Protein AF-A0ABD3WSK7-F1 (afdb_monomer_lite)

Foldseek 3Di:
DVVVVVVPDDDDDDDPQDPDHDDDDDDQDDDPPPCSVVVVQVVQCVQVVDGDDDDDDDDDGDD

pLDDT: mean 88.23, std 8.17, range [63.03, 98.44]

Organism: Sinanodonta woodiana (NCBI:txid1069815)

Sequence (63 aa):
NQDLKTKKQHIPLVDRTPVEQPPIVVGVVGPPKVGKTTLLKCVIKNFTRQKLSKIQGPVTVVS

Radius of gyration: 19.11 Å; chains: 1; bounding box: 45×32×39 Å

Structure (mmCIF, N/CA/C/O backbone):
data_AF-A0ABD3WSK7-F1
#
_entry.id   AF-A0ABD3WSK7-F1
#
loop_
_atom_site.group_PDB
_atom_site.id
_atom_site.type_symbol
_atom_site.label_atom_id
_atom_site.label_alt_id
_atom_site.label_comp_id
_atom_site.label_asym_id
_atom_site.label_entity_id
_atom_site.label_seq_id
_atom_site.pdbx_PDB_ins_code
_atom_site.Cartn_x
_atom_site.Cartn_y
_atom_site.Cartn_z
_atom_site.occupancy
_atom_site.B_iso_or_equiv
_atom_site.auth_seq_id
_atom_site.auth_comp_id
_atom_site.auth_asym_id
_atom_site.auth_atom_id
_atom_site.pdbx_PDB_model_num
ATOM 1 N N . ASN A 1 1 ? 28.904 21.533 -19.882 1.00 63.03 1 ASN A N 1
ATOM 2 C CA . ASN A 1 1 ? 28.051 20.815 -20.868 1.00 63.03 1 ASN A CA 1
ATOM 3 C C . ASN A 1 1 ? 28.546 19.397 -21.205 1.00 63.03 1 ASN A C 1
ATOM 5 O O . ASN A 1 1 ? 27.779 18.628 -21.772 1.00 63.03 1 ASN A O 1
ATOM 9 N N . GLN A 1 2 ? 29.794 19.026 -20.874 1.00 74.06 2 GLN A N 1
ATOM 10 C CA . GLN A 1 2 ? 30.315 17.660 -21.063 1.00 74.06 2 GLN A CA 1
ATOM 11 C C . GLN A 1 2 ? 29.941 16.712 -19.906 1.00 74.06 2 GLN A C 1
ATOM 13 O O . GLN A 1 2 ? 29.549 15.582 -20.174 1.00 74.06 2 GLN A O 1
ATOM 18 N N . ASP A 1 3 ? 29.888 17.189 -18.658 1.00 74.94 3 ASP A N 1
ATOM 19 C CA . ASP A 1 3 ? 29.480 16.395 -17.480 1.00 74.94 3 ASP A CA 1
ATOM 20 C C . ASP A 1 3 ? 28.111 15.715 -17.597 1.00 74.94 3 ASP A C 1
ATOM 22 O O . ASP A 1 3 ? 27.922 14.571 -17.185 1.00 74.94 3 ASP A O 1
ATOM 26 N N . LEU A 1 4 ? 27.137 16.406 -18.195 1.00 79.75 4 LEU A N 1
ATOM 27 C CA . LEU A 1 4 ? 25.791 15.869 -18.410 1.00 79.75 4 LEU A CA 1
ATOM 28 C C . LEU A 1 4 ? 25.781 14.704 -19.410 1.00 79.75 4 LEU A C 1
ATOM 30 O O . LEU A 1 4 ? 24.893 13.857 -19.339 1.00 79.75 4 LEU A O 1
ATOM 34 N N . LYS A 1 5 ? 26.742 14.663 -20.343 1.00 81.00 5 LYS A N 1
ATOM 35 C CA . LYS A 1 5 ? 26.865 13.584 -21.332 1.00 81.00 5 LYS A CA 1
ATOM 36 C C . LYS A 1 5 ? 27.474 12.341 -20.692 1.00 81.00 5 LYS A C 1
ATOM 38 O O . LYS A 1 5 ? 26.937 11.254 -20.877 1.00 81.00 5 LYS A O 1
ATOM 43 N N . THR A 1 6 ? 28.501 12.514 -19.862 1.00 81.69 6 THR A N 1
ATOM 44 C CA . THR A 1 6 ? 29.165 11.408 -19.157 1.00 81.69 6 THR A CA 1
ATOM 45 C C . THR A 1 6 ? 28.218 10.693 -18.191 1.00 81.69 6 THR A C 1
ATOM 47 O O . THR A 1 6 ? 28.189 9.469 -18.165 1.00 81.69 6 THR A O 1
ATOM 50 N N . LYS A 1 7 ? 27.350 11.423 -17.469 1.00 82.12 7 LYS A N 1
ATOM 51 C CA . LYS A 1 7 ? 26.338 10.815 -16.574 1.00 82.12 7 LYS A CA 1
ATOM 52 C C . LYS A 1 7 ? 25.284 9.957 -17.288 1.00 82.12 7 LYS A C 1
ATOM 54 O O . LYS A 1 7 ? 24.634 9.142 -16.643 1.00 82.12 7 LYS A O 1
ATOM 59 N N . LYS A 1 8 ? 25.073 10.158 -18.592 1.00 82.25 8 LYS A N 1
ATOM 60 C CA . LYS A 1 8 ? 24.100 9.393 -19.392 1.00 82.25 8 LYS A CA 1
ATOM 61 C C . LYS A 1 8 ? 24.711 8.155 -20.044 1.00 82.25 8 LYS A C 1
ATOM 63 O O . LYS A 1 8 ? 23.965 7.324 -20.555 1.00 82.25 8 LYS A O 1
ATOM 68 N N . GLN A 1 9 ? 26.032 8.010 -20.030 1.00 85.25 9 GLN A N 1
ATOM 69 C CA . GLN A 1 9 ? 26.713 6.881 -20.649 1.00 85.25 9 GLN A CA 1
ATOM 70 C C . GLN A 1 9 ? 26.510 5.623 -19.790 1.00 85.25 9 GLN A C 1
ATOM 72 O O . GLN A 1 9 ? 26.997 5.545 -18.668 1.00 85.25 9 GLN A O 1
ATOM 77 N N . HIS A 1 10 ? 25.746 4.660 -20.309 1.00 83.19 10 HIS A N 1
ATOM 78 C CA . HIS A 1 10 ? 25.470 3.373 -19.665 1.00 83.19 10 HIS A CA 1
ATOM 79 C C . HIS A 1 10 ? 26.086 2.240 -20.492 1.00 83.19 10 HIS A C 1
ATOM 81 O O . HIS A 1 10 ? 26.329 2.398 -21.691 1.00 83.19 10 HIS A O 1
ATOM 87 N N . ILE A 1 11 ? 26.352 1.100 -19.850 1.00 85.94 11 ILE A N 1
ATOM 88 C CA . ILE A 1 11 ? 26.838 -0.108 -20.527 1.00 85.94 11 ILE A CA 1
ATOM 89 C C . ILE A 1 11 ? 25.767 -0.550 -21.542 1.00 85.94 11 ILE A C 1
ATOM 91 O O . ILE A 1 11 ? 24.599 -0.635 -21.159 1.00 85.94 11 ILE A O 1
ATOM 95 N N . PRO A 1 12 ? 26.117 -0.829 -22.813 1.00 80.69 12 PRO A N 1
ATOM 96 C CA . PRO A 1 12 ? 25.169 -1.374 -23.776 1.00 80.69 12 PRO A CA 1
ATOM 97 C C . PRO A 1 12 ? 24.667 -2.738 -23.296 1.00 80.69 12 PRO A C 1
ATOM 99 O O . PRO A 1 12 ? 25.454 -3.667 -23.112 1.00 80.69 12 PRO A O 1
ATOM 102 N N . LEU A 1 13 ? 23.359 -2.854 -23.080 1.00 82.38 13 LEU A N 1
ATOM 103 C CA . LEU A 1 13 ? 22.700 -4.098 -22.691 1.00 82.38 13 LEU A CA 1
ATOM 104 C C . LEU A 1 13 ? 21.780 -4.550 -23.826 1.00 82.38 13 LEU A C 1
ATOM 106 O O . LEU A 1 13 ? 21.149 -3.726 -24.484 1.00 82.38 13 LEU A O 1
ATOM 110 N N . VAL A 1 14 ? 21.716 -5.863 -24.056 1.00 83.44 14 VAL A N 1
ATOM 111 C CA . VAL A 1 14 ? 20.749 -6.450 -24.992 1.00 83.44 14 VAL A CA 1
ATOM 112 C C . VAL A 1 14 ? 19.358 -6.273 -24.399 1.00 83.44 14 VAL A C 1
ATOM 114 O O . VAL A 1 14 ? 19.096 -6.748 -23.292 1.00 83.44 14 VAL A O 1
ATOM 117 N N . ASP A 1 15 ? 18.478 -5.604 -25.136 1.00 74.69 15 ASP A N 1
ATOM 118 C CA . ASP A 1 15 ? 17.098 -5.401 -24.724 1.00 74.69 15 ASP A CA 1
ATOM 119 C C . ASP A 1 15 ? 16.331 -6.735 -24.771 1.00 74.69 15 ASP A C 1
ATOM 121 O O . ASP A 1 15 ? 16.193 -7.359 -25.823 1.00 74.69 15 ASP A O 1
ATOM 125 N N . ARG A 1 16 ? 15.887 -7.203 -23.601 1.00 77.31 16 ARG A N 1
ATOM 126 C CA . ARG A 1 16 ? 15.064 -8.413 -23.426 1.00 77.31 16 ARG A CA 1
ATOM 127 C C . ARG A 1 16 ? 13.660 -8.070 -22.927 1.00 77.31 16 ARG A C 1
ATOM 129 O O . ARG A 1 16 ? 12.996 -8.932 -22.352 1.00 77.31 16 ARG A O 1
ATOM 136 N N . THR A 1 17 ? 13.235 -6.816 -23.065 1.00 75.69 17 THR A N 1
ATOM 137 C CA . THR A 1 17 ? 11.959 -6.356 -22.520 1.00 75.69 17 THR A CA 1
ATOM 138 C C . THR A 1 17 ? 10.808 -6.997 -23.307 1.00 75.69 17 THR A C 1
ATOM 140 O O . THR A 1 17 ? 10.747 -6.842 -24.528 1.00 75.69 17 THR A O 1
ATOM 143 N N . PRO A 1 18 ? 9.906 -7.752 -22.654 1.00 75.00 18 PRO A N 1
ATOM 144 C CA . PRO A 1 18 ? 8.724 -8.294 -23.318 1.00 75.00 18 PRO A CA 1
ATOM 145 C C . PRO A 1 18 ? 7.828 -7.163 -23.848 1.00 75.00 18 PRO A C 1
ATOM 147 O O . PRO A 1 18 ? 7.799 -6.076 -23.273 1.00 75.00 18 PRO A O 1
ATOM 150 N N . VAL A 1 19 ? 7.079 -7.428 -24.927 1.00 79.12 19 VAL A N 1
ATOM 151 C CA . VAL A 1 19 ? 6.176 -6.440 -25.562 1.00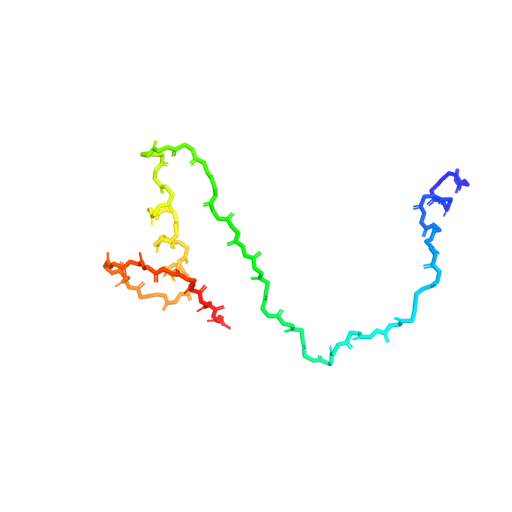 79.12 19 VAL A CA 1
ATOM 152 C C . VAL A 1 19 ? 5.111 -5.937 -24.580 1.00 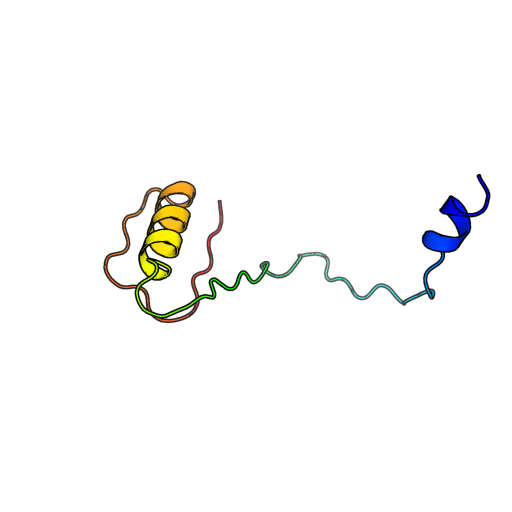79.12 19 VAL A C 1
ATOM 154 O O . VAL A 1 19 ? 4.760 -4.759 -24.594 1.00 79.12 19 VAL A O 1
ATOM 157 N N . GLU A 1 20 ? 4.630 -6.818 -23.701 1.00 79.31 20 GLU A N 1
ATOM 158 C CA . GLU A 1 20 ? 3.752 -6.464 -22.590 1.00 79.31 20 GLU A CA 1
ATOM 159 C C . GLU A 1 20 ? 4.569 -6.351 -21.301 1.00 79.31 20 GLU A C 1
ATOM 161 O O . GLU A 1 20 ? 5.254 -7.289 -20.885 1.00 79.31 20 GLU A O 1
ATOM 166 N N . GLN A 1 21 ? 4.507 -5.184 -20.664 1.00 81.75 21 GLN A N 1
ATOM 167 C CA . GLN A 1 21 ? 5.226 -4.948 -19.421 1.00 81.75 21 GLN A CA 1
ATOM 168 C C . GLN A 1 21 ? 4.543 -5.695 -18.266 1.00 81.75 21 GLN A C 1
ATOM 170 O O . GLN A 1 21 ? 3.320 -5.622 -18.132 1.00 81.75 21 GLN A O 1
ATOM 175 N N . PRO A 1 22 ? 5.301 -6.385 -17.396 1.00 87.75 22 PRO A N 1
ATOM 176 C CA . PRO A 1 22 ? 4.720 -7.025 -16.224 1.00 87.75 22 PRO A CA 1
ATOM 177 C C . PRO A 1 22 ? 4.153 -5.977 -15.246 1.00 87.75 22 PRO A C 1
ATOM 179 O O . PRO A 1 22 ? 4.617 -4.833 -15.228 1.00 87.75 22 PRO A O 1
ATOM 182 N N . PRO A 1 23 ? 3.197 -6.352 -14.375 1.00 90.94 23 PRO A N 1
ATOM 183 C CA . PRO A 1 23 ? 2.650 -5.437 -13.378 1.00 90.94 23 PRO A CA 1
ATOM 184 C C . PRO A 1 23 ? 3.731 -4.880 -12.443 1.00 90.94 23 PRO A C 1
ATOM 186 O O . PRO A 1 23 ? 4.553 -5.624 -11.903 1.00 90.94 23 PRO A O 1
ATOM 189 N N . ILE A 1 24 ? 3.700 -3.568 -12.202 1.00 91.50 24 ILE A N 1
ATOM 190 C CA . ILE A 1 24 ? 4.612 -2.907 -11.262 1.00 91.50 24 ILE A CA 1
ATOM 191 C C . ILE A 1 24 ? 4.284 -3.360 -9.834 1.00 91.50 24 ILE A C 1
ATOM 193 O O . ILE A 1 24 ? 3.150 -3.236 -9.370 1.00 91.50 24 ILE A O 1
ATOM 197 N N . VAL A 1 25 ? 5.296 -3.843 -9.108 1.00 94.06 25 VAL A N 1
ATOM 198 C CA . VAL A 1 25 ? 5.151 -4.269 -7.711 1.00 94.06 25 VAL A CA 1
ATOM 199 C C . VAL A 1 25 ? 5.380 -3.084 -6.774 1.00 94.06 25 VAL A C 1
ATOM 201 O O . VAL A 1 25 ? 6.450 -2.479 -6.773 1.00 94.06 25 VAL A O 1
ATOM 204 N N . VAL A 1 26 ? 4.388 -2.781 -5.932 1.00 95.44 26 VAL A N 1
ATOM 205 C CA . VAL A 1 26 ? 4.457 -1.703 -4.933 1.00 95.44 26 VAL A CA 1
ATOM 206 C C . VAL A 1 26 ? 4.373 -2.287 -3.523 1.00 95.44 26 VAL A C 1
ATOM 208 O O . VAL A 1 26 ? 3.374 -2.897 -3.145 1.00 95.44 26 VAL A O 1
ATOM 211 N N . GLY A 1 27 ? 5.422 -2.079 -2.723 1.00 95.56 27 GLY A N 1
ATOM 212 C CA . GLY A 1 27 ? 5.472 -2.491 -1.319 1.00 95.56 27 GLY A CA 1
ATOM 213 C C . GLY A 1 27 ? 5.076 -1.362 -0.367 1.00 95.56 27 GLY A C 1
ATOM 214 O O . GLY A 1 27 ? 5.692 -0.300 -0.372 1.00 95.56 27 GLY A O 1
ATOM 215 N N . VAL A 1 28 ? 4.085 -1.598 0.499 1.00 95.56 28 VAL A N 1
ATOM 216 C CA . VAL A 1 28 ? 3.715 -0.663 1.577 1.00 95.56 28 VAL A CA 1
ATOM 217 C C . VAL A 1 28 ? 4.378 -1.107 2.882 1.00 95.56 28 VAL A C 1
ATOM 219 O O . VAL A 1 28 ? 3.939 -2.067 3.519 1.00 95.56 28 VAL A O 1
ATOM 222 N N . VAL A 1 29 ? 5.433 -0.403 3.295 1.00 97.00 29 VAL A N 1
ATOM 223 C CA . VAL A 1 29 ? 6.279 -0.760 4.451 1.00 97.00 29 VAL A CA 1
ATOM 224 C C . VAL A 1 29 ? 6.245 0.307 5.549 1.00 97.00 29 VAL A C 1
ATOM 226 O O . VAL A 1 29 ? 5.920 1.462 5.298 1.00 97.00 29 VAL A O 1
ATOM 229 N N . GLY A 1 30 ? 6.537 -0.084 6.795 1.00 97.19 30 GLY A N 1
ATOM 230 C CA . GLY A 1 30 ? 6.588 0.828 7.947 1.00 97.19 30 GLY A CA 1
ATOM 231 C C . GLY A 1 30 ? 6.263 0.160 9.295 1.00 97.19 30 GLY A C 1
ATOM 232 O O . GLY A 1 30 ? 5.828 -0.999 9.311 1.00 97.19 30 GLY A O 1
ATOM 233 N N . PRO A 1 31 ? 6.415 0.873 10.429 1.00 98.44 31 PRO A N 1
ATOM 234 C CA . PRO A 1 31 ? 6.234 0.330 11.781 1.00 98.44 31 PRO A CA 1
ATOM 235 C C . PRO A 1 31 ? 4.827 -0.233 12.061 1.00 98.44 31 PRO A C 1
ATOM 237 O O . PRO A 1 31 ? 3.875 0.049 11.321 1.00 98.44 31 PRO A O 1
ATOM 240 N N . PRO A 1 32 ? 4.637 -1.044 13.118 1.00 97.75 32 PRO A N 1
ATOM 241 C CA . PRO A 1 32 ? 3.314 -1.525 13.509 1.00 97.75 32 PRO A CA 1
ATOM 242 C C . PRO A 1 32 ? 2.332 -0.370 13.761 1.00 97.75 32 PRO A C 1
ATOM 244 O O . PRO A 1 32 ? 2.710 0.679 14.265 1.00 97.75 32 PRO A O 1
ATOM 247 N N . LYS A 1 33 ? 1.051 -0.581 13.428 1.00 95.94 33 LYS A N 1
ATOM 248 C CA . LYS A 1 33 ? -0.074 0.325 13.747 1.00 95.94 33 LYS A CA 1
ATOM 249 C C . LYS A 1 33 ? -0.092 1.712 13.062 1.00 95.94 33 LYS A C 1
ATOM 251 O O . LYS A 1 33 ? -1.018 2.469 13.311 1.00 95.94 33 LYS A O 1
ATOM 256 N N . VAL A 1 34 ? 0.798 2.008 12.108 1.00 98.00 34 VAL A N 1
ATOM 257 C CA . VAL A 1 34 ? 0.809 3.296 11.357 1.00 98.00 34 VAL A CA 1
ATOM 258 C C . VAL A 1 34 ? -0.232 3.417 10.224 1.00 98.00 34 VAL A C 1
ATOM 260 O O . VAL A 1 34 ? -0.159 4.322 9.404 1.00 98.00 34 VAL A O 1
ATOM 263 N N . GLY A 1 35 ? -1.186 2.487 10.114 1.00 96.12 35 GLY A N 1
ATOM 264 C CA . GLY A 1 35 ? -2.251 2.575 9.101 1.00 96.12 35 GLY A CA 1
ATOM 265 C C . GLY A 1 35 ? -1.912 2.038 7.701 1.00 96.12 35 GLY A C 1
ATOM 266 O O . GLY A 1 35 ? -2.653 2.304 6.761 1.00 96.12 35 GLY A O 1
ATOM 267 N N . LYS A 1 36 ? -0.859 1.222 7.540 1.00 97.19 36 LYS A N 1
ATOM 268 C CA . LYS A 1 36 ? -0.486 0.597 6.246 1.00 97.19 36 LYS A CA 1
ATOM 269 C C . LYS A 1 36 ? -1.659 -0.099 5.536 1.00 97.19 36 LYS A C 1
ATOM 271 O O . LYS A 1 36 ? -1.892 0.119 4.352 1.00 97.19 36 LYS A O 1
ATOM 276 N N . THR A 1 37 ? -2.444 -0.889 6.272 1.00 95.31 37 THR A N 1
ATOM 277 C CA . THR A 1 37 ? -3.637 -1.570 5.739 1.00 95.31 37 THR A CA 1
ATOM 278 C C . THR A 1 37 ? -4.722 -0.579 5.317 1.00 95.31 37 THR A C 1
ATOM 280 O O . THR A 1 37 ? -5.447 -0.825 4.356 1.00 95.31 37 THR A O 1
ATOM 283 N N . THR A 1 38 ? -4.838 0.549 6.020 1.00 95.56 38 THR A N 1
ATOM 284 C CA . THR A 1 38 ? -5.775 1.625 5.679 1.00 95.56 38 THR A CA 1
ATOM 285 C C . THR A 1 38 ? -5.379 2.284 4.364 1.00 95.56 38 THR A C 1
ATOM 287 O O . THR A 1 38 ? -6.238 2.442 3.500 1.00 95.56 38 THR A O 1
ATOM 290 N N . LEU A 1 39 ? -4.090 2.591 4.174 1.00 96.19 39 LEU A N 1
ATOM 291 C CA . LEU A 1 39 ? -3.580 3.146 2.918 1.00 96.19 39 LEU A CA 1
ATOM 292 C C . LEU A 1 39 ? -3.863 2.206 1.742 1.00 96.19 39 LEU A C 1
ATOM 294 O O . LEU A 1 39 ? -4.453 2.635 0.754 1.00 96.19 39 LEU A O 1
ATOM 298 N N . LEU A 1 40 ? -3.537 0.916 1.884 1.00 95.50 40 LEU A N 1
ATOM 299 C CA . LEU A 1 40 ? -3.795 -0.091 0.851 1.00 95.50 40 LEU A CA 1
ATOM 300 C C . LEU A 1 40 ? -5.284 -0.144 0.461 1.00 95.50 40 LEU A C 1
ATOM 302 O O . LEU A 1 40 ? -5.618 -0.097 -0.720 1.00 95.50 40 LEU A O 1
ATOM 306 N N . LYS A 1 41 ? -6.192 -0.157 1.449 1.00 94.81 41 LYS A N 1
ATOM 307 C CA . LYS A 1 41 ? -7.647 -0.109 1.211 1.00 94.81 41 LYS A CA 1
ATOM 308 C C . LYS A 1 41 ? -8.081 1.168 0.491 1.00 94.81 41 LYS A C 1
ATOM 310 O O . LYS A 1 41 ? -8.951 1.103 -0.373 1.00 94.81 41 LYS A O 1
ATOM 315 N N . CYS A 1 42 ? -7.511 2.315 0.856 1.00 94.62 42 CYS A N 1
ATOM 316 C CA . CYS A 1 42 ? -7.869 3.606 0.271 1.00 94.62 42 CYS A CA 1
ATOM 317 C C . CYS A 1 42 ? -7.441 3.693 -1.197 1.00 94.62 42 CYS A C 1
ATOM 319 O O . CYS A 1 42 ? -8.241 4.085 -2.042 1.00 94.6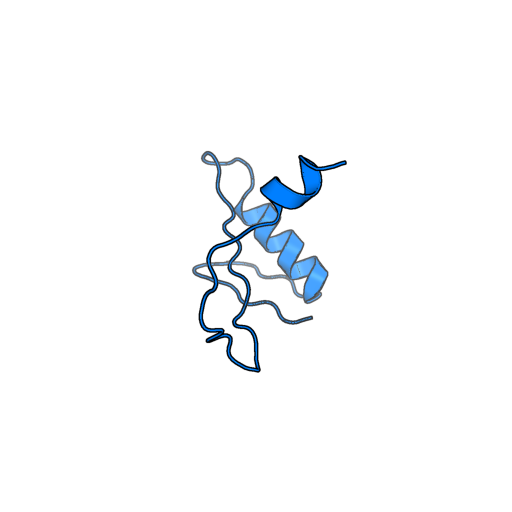2 42 CYS A O 1
ATOM 321 N N . VAL A 1 43 ? -6.219 3.248 -1.506 1.00 94.75 43 VAL A N 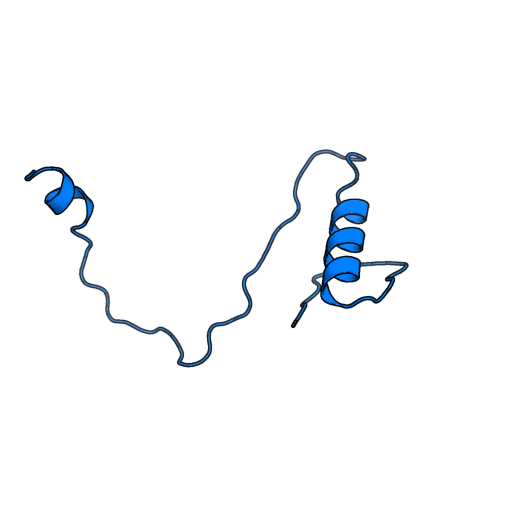1
ATOM 322 C CA . VAL A 1 43 ? -5.695 3.184 -2.876 1.00 94.75 43 VAL A CA 1
ATOM 323 C C . VAL A 1 43 ? -6.568 2.274 -3.738 1.00 94.75 43 VAL A C 1
ATOM 325 O O . VAL A 1 43 ? -7.071 2.714 -4.767 1.00 94.75 43 VAL A O 1
ATOM 328 N N . ILE A 1 44 ? -6.845 1.044 -3.293 1.00 94.19 44 ILE A N 1
ATOM 329 C CA . ILE A 1 44 ? -7.686 0.113 -4.062 1.00 94.19 44 ILE A CA 1
ATOM 330 C C . ILE A 1 44 ? -9.086 0.691 -4.282 1.00 94.19 44 ILE A C 1
ATOM 332 O O . ILE A 1 44 ? -9.599 0.640 -5.399 1.00 94.19 44 ILE A O 1
ATOM 336 N N . LYS A 1 45 ? -9.692 1.287 -3.248 1.00 93.88 45 LYS A N 1
ATOM 337 C CA . LYS A 1 45 ? -10.998 1.944 -3.369 1.00 93.88 45 LYS A CA 1
ATOM 338 C C . LYS A 1 45 ? -10.970 3.085 -4.387 1.00 93.88 45 LYS A C 1
ATOM 340 O O . LYS A 1 45 ? -11.938 3.244 -5.120 1.00 93.88 45 LYS A O 1
ATOM 345 N N . ASN A 1 46 ? -9.894 3.866 -4.434 1.00 94.38 46 ASN A N 1
ATOM 346 C CA . ASN A 1 46 ? -9.761 4.977 -5.371 1.00 94.38 46 ASN A CA 1
ATOM 347 C C . ASN A 1 46 ? -9.729 4.504 -6.832 1.00 94.38 46 ASN A C 1
ATOM 349 O O . ASN A 1 46 ? -10.414 5.080 -7.669 1.00 94.38 46 ASN A O 1
ATOM 353 N N . PHE A 1 47 ? -8.985 3.435 -7.123 1.00 94.25 47 PHE A N 1
ATOM 354 C CA . PHE A 1 47 ? -8.842 2.922 -8.489 1.00 94.25 47 PHE A CA 1
ATOM 355 C C . PHE A 1 47 ? -10.015 2.045 -8.939 1.00 94.25 47 PHE A C 1
ATOM 357 O O . PHE A 1 47 ? -10.492 2.172 -10.057 1.00 94.25 47 PHE A O 1
ATOM 364 N N . THR A 1 48 ? -10.519 1.175 -8.063 1.00 93.94 48 THR A N 1
ATOM 365 C CA . THR A 1 48 ? -11.541 0.178 -8.436 1.00 93.94 48 THR A CA 1
ATOM 366 C C . THR A 1 48 ? -12.967 0.602 -8.097 1.00 93.94 48 THR A C 1
ATOM 368 O O . THR A 1 48 ? -13.918 -0.050 -8.516 1.00 93.94 48 THR A O 1
ATOM 371 N N . ARG A 1 49 ? -13.138 1.654 -7.282 1.00 92.50 49 ARG A N 1
ATOM 372 C CA . ARG A 1 49 ? -14.418 2.055 -6.662 1.00 92.50 49 ARG A CA 1
ATOM 373 C C . ARG A 1 49 ? -15.069 0.965 -5.796 1.00 92.50 49 ARG A C 1
ATOM 375 O O . ARG A 1 49 ? -16.225 1.105 -5.408 1.00 92.50 49 ARG A O 1
ATOM 382 N N . GLN A 1 50 ? -14.331 -0.084 -5.424 1.00 89.19 50 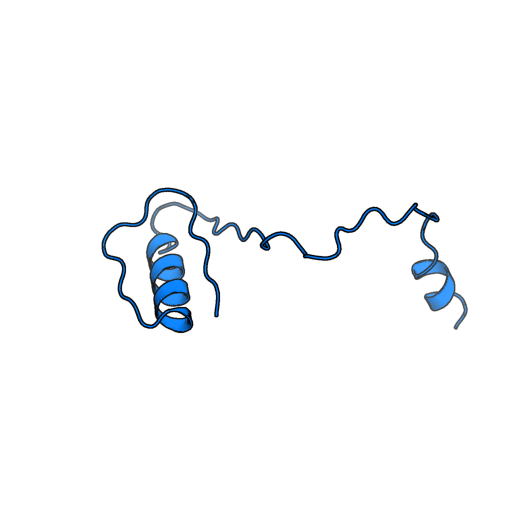GLN A N 1
ATOM 383 C CA . GLN A 1 50 ? -14.814 -1.175 -4.575 1.00 89.19 50 GLN A CA 1
ATOM 384 C C . GLN A 1 50 ? -14.233 -1.093 -3.159 1.00 89.19 50 GLN A C 1
ATOM 386 O O . GLN A 1 50 ? -13.097 -0.667 -2.942 1.00 89.19 50 GLN A O 1
ATOM 391 N N . LYS A 1 51 ? -15.017 -1.514 -2.159 1.00 89.19 51 LYS A N 1
ATOM 392 C CA . LYS A 1 51 ? -14.584 -1.548 -0.755 1.00 89.19 51 LYS A CA 1
ATOM 393 C C . LYS A 1 51 ? -14.221 -2.974 -0.346 1.00 89.19 51 LYS A C 1
ATOM 395 O O . LYS A 1 51 ? -15.101 -3.800 -0.135 1.00 89.19 51 LYS A O 1
ATOM 400 N N . LEU A 1 52 ? -12.931 -3.233 -0.144 1.00 86.75 52 LEU A N 1
ATOM 401 C CA . LEU A 1 52 ? -12.440 -4.507 0.388 1.00 86.75 52 LEU A CA 1
ATOM 402 C C . LEU A 1 52 ? -12.39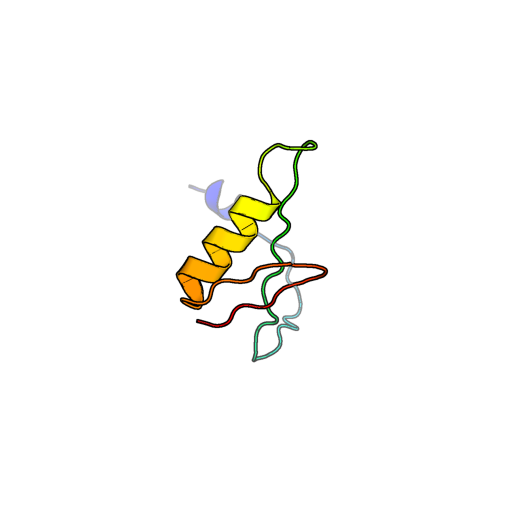8 -4.494 1.924 1.00 86.75 52 LEU A C 1
ATOM 404 O O . LEU A 1 52 ? -11.815 -3.602 2.549 1.00 86.75 52 LEU A O 1
ATOM 408 N N . SER A 1 53 ? -13.011 -5.501 2.547 1.00 86.00 53 SER A N 1
ATOM 409 C CA . SER A 1 53 ? -13.119 -5.629 4.007 1.00 86.00 53 SER A CA 1
ATOM 410 C C . SER A 1 53 ? -11.841 -6.193 4.639 1.00 86.00 53 SER A C 1
ATOM 412 O O . SER A 1 53 ? -11.273 -5.583 5.555 1.00 86.00 53 SER A O 1
ATOM 414 N N . LYS A 1 54 ? -11.337 -7.311 4.109 1.00 89.50 54 LYS A N 1
ATOM 415 C CA . LYS A 1 54 ? -10.121 -7.999 4.557 1.00 89.50 54 LYS A CA 1
ATOM 416 C C . LYS A 1 54 ? -9.183 -8.188 3.367 1.00 89.50 54 LYS A C 1
ATOM 418 O O . LYS A 1 54 ? -9.607 -8.672 2.328 1.00 89.50 54 LYS A O 1
ATOM 423 N N . ILE A 1 55 ? -7.922 -7.792 3.529 1.00 89.19 55 ILE A N 1
ATOM 424 C CA . ILE A 1 55 ? -6.884 -7.942 2.504 1.00 89.19 55 ILE A CA 1
ATOM 425 C C . ILE A 1 55 ? -5.783 -8.815 3.095 1.00 89.19 55 ILE A C 1
ATOM 427 O O . ILE A 1 55 ? -5.282 -8.516 4.180 1.00 89.19 55 ILE A O 1
ATOM 431 N N . GLN A 1 56 ? -5.453 -9.899 2.400 1.00 90.19 56 GLN A N 1
ATOM 432 C CA . GLN A 1 56 ? -4.363 -10.817 2.718 1.00 90.19 56 GLN A CA 1
ATOM 433 C C . GLN A 1 56 ? -3.678 -11.189 1.403 1.00 90.19 56 GLN A C 1
ATOM 435 O O . GLN A 1 56 ? -4.365 -11.538 0.448 1.00 90.19 56 GLN A O 1
ATOM 440 N N . GLY A 1 57 ? -2.350 -11.117 1.365 1.00 92.19 57 GLY A N 1
ATOM 441 C CA . GLY A 1 57 ? -1.581 -11.363 0.146 1.00 92.19 57 GLY A CA 1
ATOM 442 C C . GLY A 1 57 ? -1.523 -10.163 -0.815 1.00 92.19 57 GLY A C 1
ATOM 443 O O . GLY A 1 57 ? -1.981 -9.066 -0.473 1.00 92.19 57 GLY A O 1
ATOM 444 N N . PRO A 1 58 ? -0.898 -10.352 -1.990 1.00 93.31 58 PRO A N 1
ATOM 445 C CA . PRO A 1 58 ? -0.771 -9.319 -3.011 1.00 93.31 58 PRO A CA 1
ATOM 446 C C . PRO A 1 58 ? -2.124 -8.989 -3.652 1.00 93.31 58 PRO A C 1
ATOM 448 O O . PRO A 1 58 ? -2.995 -9.847 -3.778 1.00 93.31 58 PRO A O 1
ATOM 451 N N . VAL A 1 59 ? -2.284 -7.735 -4.081 1.00 93.25 59 VAL A N 1
ATOM 452 C CA . VAL A 1 59 ? -3.466 -7.264 -4.813 1.00 93.25 59 VAL A CA 1
ATOM 453 C C . VAL A 1 59 ? -3.003 -6.609 -6.105 1.00 93.25 59 VAL A C 1
ATOM 455 O O . VAL A 1 59 ? -2.231 -5.653 -6.063 1.00 93.25 59 VAL A O 1
ATOM 458 N N . THR A 1 60 ? -3.505 -7.103 -7.233 1.00 93.75 60 THR A N 1
ATOM 459 C CA . THR A 1 60 ? -3.293 -6.490 -8.547 1.00 93.75 60 THR A CA 1
ATOM 460 C C . THR A 1 60 ? -4.479 -5.592 -8.868 1.00 93.75 60 THR A C 1
ATOM 462 O O . THR A 1 60 ? -5.631 -6.009 -8.747 1.00 93.75 60 THR A O 1
ATOM 465 N N . VAL A 1 61 ? -4.199 -4.353 -9.261 1.00 90.94 61 VAL A N 1
ATOM 466 C CA . VAL A 1 61 ? -5.205 -3.368 -9.665 1.00 90.94 61 VAL A CA 1
ATOM 467 C C . VAL A 1 61 ? -4.953 -3.011 -11.122 1.00 90.94 61 VAL A C 1
ATOM 469 O O . VAL A 1 61 ? -3.825 -2.690 -11.488 1.00 90.94 61 VAL A O 1
ATOM 472 N N . VAL A 1 62 ? -6.010 -3.061 -11.927 1.00 87.06 62 VAL A N 1
ATOM 473 C CA . VAL A 1 62 ? -6.030 -2.600 -13.318 1.00 87.06 62 VAL A CA 1
ATOM 474 C C . VAL A 1 62 ? -7.054 -1.469 -13.373 1.00 87.06 62 VAL A C 1
ATOM 476 O O . VAL A 1 62 ? -8.132 -1.610 -12.788 1.00 87.06 62 VAL A O 1
ATOM 479 N N . SER A 1 63 ? -6.689 -0.336 -13.974 1.00 67.25 63 SER A N 1
ATOM 480 C CA . SER A 1 63 ? -7.573 0.825 -14.148 1.00 67.25 63 SER A CA 1
ATOM 481 C C . SER A 1 63 ? -8.006 0.972 -15.592 1.00 67.25 63 SER A C 1
ATOM 483 O O . SER A 1 63 ? -7.248 0.520 -16.475 1.00 67.25 63 SER A O 1
#

InterPro domains:
  IPR027417 P-loop containing nucleoside triphosphate hydrolase [G3DSA:3.40.50.300] (5-62)
  IPR027417 P-loop containing nucleoside triphosphate hydrolase [SSF52540] (5-46)
  IPR039761 Ribosome biogenesis protein Bms1/Tsr1 [PTHR12858] (2-63)

Secondary structure (DSSP, 8-state):
--HHHHTT----------SSPPPPP-----STTSSHHHHHHHHHHHHH----S---S------